Protein AF-A0A953P2Q8-F1 (afdb_monomer_lite)

Foldseek 3Di:
DDDDDDDDDDDDDPDVPVVVVVVVVVVQQVLLQQQQQLLCCQVVVDHLAQKKKWKFALVCLVVLLPFPVCVQVSVLDDRDHQKMKIWIDHPPPQDWIKIFIDRRNHTQWMAIFGDDPPTHRHNVRTDGRDPSSSDRCCVVQQKDWDWDWDATPVGDTIIMTRIHHPDDPPPPPDD

Structure (mmCIF, N/CA/C/O backbone):
data_AF-A0A953P2Q8-F1
#
_entry.id   AF-A0A953P2Q8-F1
#
loop_
_atom_site.group_PDB
_atom_site.id
_atom_site.type_symbol
_atom_site.label_atom_id
_atom_site.label_alt_id
_atom_site.label_comp_id
_atom_site.label_asym_id
_atom_site.label_entity_id
_atom_site.label_seq_id
_atom_site.pdbx_PDB_ins_code
_atom_site.Cartn_x
_atom_site.Cartn_y
_atom_site.Cartn_z
_atom_site.occupancy
_atom_site.B_iso_or_equiv
_atom_site.auth_seq_id
_atom_site.auth_comp_id
_atom_site.auth_asym_id
_atom_site.auth_atom_id
_atom_site.pdbx_PDB_model_num
ATOM 1 N N . MET A 1 1 ? 13.371 -58.373 39.407 1.00 43.59 1 MET A N 1
ATOM 2 C CA . MET A 1 1 ? 13.097 -56.921 39.325 1.00 43.59 1 MET A CA 1
ATOM 3 C C . MET A 1 1 ? 13.789 -56.361 38.088 1.00 43.59 1 MET A C 1
ATOM 5 O O . MET A 1 1 ? 15.010 -56.348 38.072 1.00 43.59 1 MET A O 1
ATOM 9 N N . LYS A 1 2 ? 13.035 -56.016 37.033 1.00 37.09 2 LYS A N 1
ATOM 10 C CA . LYS A 1 2 ? 13.471 -55.233 35.854 1.00 37.09 2 LYS A CA 1
ATOM 11 C C . LYS A 1 2 ? 12.215 -54.866 35.047 1.00 37.09 2 LYS A C 1
ATOM 13 O O . LYS A 1 2 ? 11.725 -55.668 34.264 1.00 37.09 2 LYS A O 1
ATOM 18 N N . ILE A 1 3 ? 11.665 -53.681 35.308 1.00 47.56 3 ILE A N 1
ATOM 19 C CA . ILE A 1 3 ? 10.601 -53.069 34.501 1.00 47.56 3 ILE A CA 1
ATOM 20 C C . ILE A 1 3 ? 11.301 -52.332 33.362 1.00 47.56 3 ILE A C 1
ATOM 22 O O . ILE A 1 3 ? 12.087 -51.421 33.613 1.00 47.56 3 ILE A O 1
ATOM 26 N N . ARG A 1 4 ? 11.049 -52.736 32.118 1.00 49.00 4 ARG A N 1
ATOM 27 C CA . ARG A 1 4 ? 11.439 -51.979 30.925 1.00 49.00 4 ARG A CA 1
ATOM 28 C C . ARG A 1 4 ? 10.352 -52.124 29.870 1.00 49.00 4 ARG A C 1
ATOM 30 O O . ARG A 1 4 ? 10.518 -52.901 28.947 1.00 49.00 4 ARG A O 1
ATOM 37 N N . ASN A 1 5 ? 9.269 -51.367 30.022 1.00 47.84 5 ASN A N 1
ATOM 38 C CA . ASN A 1 5 ? 8.380 -51.035 28.912 1.00 47.84 5 ASN A CA 1
ATOM 39 C C . ASN A 1 5 ? 8.276 -49.509 28.836 1.00 47.84 5 ASN A C 1
ATOM 41 O O . ASN A 1 5 ? 7.704 -48.853 29.701 1.00 47.84 5 ASN A O 1
ATOM 45 N N . LEU A 1 6 ? 8.939 -48.985 27.811 1.00 50.44 6 LEU A N 1
ATOM 46 C CA . LEU A 1 6 ? 8.948 -47.606 27.351 1.00 50.44 6 LEU A CA 1
ATOM 47 C C . LEU A 1 6 ? 7.574 -47.302 26.736 1.00 50.44 6 LEU A C 1
ATOM 49 O O . LEU A 1 6 ? 7.229 -47.890 25.714 1.00 50.44 6 LEU A O 1
ATOM 53 N N . ILE A 1 7 ? 6.790 -46.409 27.342 1.00 50.28 7 ILE A N 1
ATOM 54 C CA . ILE A 1 7 ? 5.587 -45.864 26.701 1.00 50.28 7 ILE A CA 1
ATOM 55 C C . ILE A 1 7 ? 6.012 -44.598 25.960 1.00 50.28 7 ILE A C 1
ATOM 57 O O . ILE A 1 7 ? 6.287 -43.565 26.565 1.00 50.28 7 ILE A O 1
ATOM 61 N N . VAL A 1 8 ? 6.096 -44.711 24.636 1.00 49.28 8 VAL A N 1
ATOM 62 C CA . VAL A 1 8 ? 6.164 -43.579 23.710 1.00 49.28 8 VAL A CA 1
ATOM 63 C C . VAL A 1 8 ? 4.767 -42.963 23.665 1.00 49.28 8 VAL A C 1
ATOM 65 O O . VAL A 1 8 ? 3.838 -43.578 23.147 1.00 49.28 8 VAL A O 1
ATOM 68 N N . ALA A 1 9 ? 4.603 -41.773 24.236 1.00 49.12 9 ALA A N 1
ATOM 69 C CA . ALA A 1 9 ? 3.348 -41.036 24.187 1.00 49.12 9 ALA A CA 1
ATOM 70 C C . ALA A 1 9 ? 3.441 -39.889 23.168 1.00 49.12 9 ALA A C 1
ATOM 72 O O . ALA A 1 9 ? 4.069 -38.865 23.413 1.00 49.12 9 ALA A O 1
ATOM 73 N N . PHE A 1 10 ? 2.806 -40.136 22.021 1.00 44.00 10 PHE A N 1
ATOM 74 C CA . PHE A 1 10 ? 1.987 -39.208 21.235 1.00 44.00 10 PHE A CA 1
ATOM 75 C C . PHE A 1 10 ? 2.538 -37.790 20.967 1.00 44.00 10 PHE A C 1
ATOM 77 O O . PHE A 1 10 ? 2.227 -36.828 21.663 1.00 44.00 10 PHE A O 1
ATOM 84 N N . LEU A 1 11 ? 3.258 -37.647 19.851 1.00 47.34 11 LEU A N 1
ATOM 85 C CA . LEU A 1 11 ? 3.408 -36.379 19.132 1.00 47.34 11 LEU A CA 1
ATOM 86 C C . LEU A 1 11 ? 2.371 -36.356 18.002 1.00 47.34 11 LEU A C 1
ATOM 88 O O . LEU A 1 11 ? 2.579 -36.967 16.958 1.00 47.34 11 LEU A O 1
ATOM 92 N N . LEU A 1 12 ? 1.231 -35.698 18.217 1.00 52.53 12 LEU A N 1
ATOM 93 C CA . LEU A 1 12 ? 0.233 -35.488 17.162 1.00 52.53 12 LEU A CA 1
ATOM 94 C C . LEU A 1 12 ? -0.647 -34.276 17.479 1.00 52.53 12 LEU A C 1
ATOM 96 O O . LEU A 1 12 ? -1.805 -34.418 17.852 1.00 52.53 12 LEU A O 1
ATOM 100 N N . ALA A 1 13 ? -0.085 -33.070 17.362 1.00 54.03 13 ALA A N 1
ATOM 101 C CA . ALA A 1 13 ? -0.879 -31.839 17.395 1.00 54.03 13 ALA A CA 1
ATOM 102 C C . ALA A 1 13 ? -0.131 -30.607 16.849 1.00 54.03 13 ALA A C 1
ATOM 104 O O . ALA A 1 13 ? -0.027 -29.615 17.556 1.00 54.03 13 ALA A O 1
ATOM 105 N N . VAL A 1 14 ? 0.380 -30.610 15.609 1.00 53.16 14 VAL A N 1
ATOM 106 C CA . VAL A 1 14 ? 0.749 -29.335 14.951 1.00 53.16 14 VAL A CA 1
ATOM 107 C C . VAL A 1 14 ? 0.566 -29.425 13.430 1.00 53.16 14 VAL A C 1
ATOM 109 O O . VAL A 1 14 ? 1.512 -29.648 12.690 1.00 53.16 14 VAL A O 1
ATOM 112 N N . ALA A 1 15 ? -0.665 -29.270 12.944 1.00 49.75 15 ALA A N 1
ATOM 113 C CA . ALA A 1 15 ? -0.910 -29.025 11.512 1.00 49.75 15 ALA A CA 1
ATOM 114 C C . ALA A 1 15 ? -2.100 -28.082 11.253 1.00 49.75 15 ALA A C 1
ATOM 116 O O . ALA A 1 15 ? -2.154 -27.426 10.220 1.00 49.75 15 ALA A O 1
ATOM 117 N N . ALA A 1 16 ? -3.028 -27.942 12.208 1.00 48.38 16 ALA A N 1
ATOM 118 C CA . ALA A 1 16 ? -4.224 -27.110 12.047 1.00 48.38 16 ALA A CA 1
ATOM 119 C C . ALA A 1 16 ? -4.000 -25.595 12.254 1.00 48.38 16 ALA A C 1
ATOM 121 O O . ALA A 1 16 ? -4.862 -24.802 11.889 1.00 48.38 16 ALA A O 1
ATOM 122 N N . LEU A 1 17 ? -2.863 -25.171 12.819 1.00 52.12 17 LEU A N 1
ATOM 123 C CA . LEU A 1 17 ? -2.604 -23.750 13.102 1.00 52.12 17 LEU A CA 1
ATOM 124 C C . LEU A 1 17 ? -2.195 -22.957 11.851 1.00 52.12 17 LEU A C 1
ATOM 126 O O . LEU A 1 17 ? -2.590 -21.803 11.713 1.00 52.12 17 LEU A O 1
ATOM 130 N N . ALA A 1 18 ? -1.480 -23.584 10.911 1.00 52.50 18 ALA A N 1
ATOM 131 C CA . ALA A 1 18 ? -0.989 -22.904 9.711 1.00 52.50 18 ALA A CA 1
ATOM 132 C C . ALA A 1 18 ? -2.128 -22.508 8.753 1.00 52.50 18 ALA A C 1
ATOM 134 O O . ALA A 1 18 ? -2.152 -21.391 8.252 1.00 52.50 18 ALA A O 1
ATOM 135 N N . VAL A 1 19 ? -3.123 -23.383 8.563 1.00 57.16 19 VAL A N 1
ATOM 136 C CA . VAL A 1 19 ? -4.261 -23.119 7.659 1.00 57.16 19 VAL A CA 1
ATOM 137 C C . VAL A 1 19 ? -5.175 -22.010 8.203 1.00 57.16 19 VAL A C 1
ATOM 139 O O . VAL A 1 19 ? -5.669 -21.181 7.442 1.00 57.16 19 VAL A O 1
ATOM 142 N N . GLY A 1 20 ? -5.367 -21.950 9.527 1.00 54.22 20 GLY A N 1
ATOM 143 C CA . GLY A 1 20 ? -6.156 -20.894 10.167 1.00 54.22 20 GLY A CA 1
ATOM 144 C C . GLY A 1 20 ? -5.493 -19.516 10.083 1.00 54.22 20 GLY A C 1
ATOM 145 O O . GLY A 1 20 ? -6.171 -18.532 9.784 1.00 54.22 20 GLY A O 1
ATOM 146 N N . GLN A 1 21 ? -4.171 -19.453 10.285 1.00 59.31 21 GLN A N 1
ATOM 147 C CA . GLN A 1 21 ? -3.396 -18.209 10.221 1.00 59.31 21 GLN A CA 1
ATOM 148 C C . GLN A 1 21 ? -3.397 -17.592 8.819 1.00 59.31 21 GLN A C 1
ATOM 150 O O . GLN A 1 21 ? -3.636 -16.393 8.701 1.00 59.31 21 GLN A O 1
ATOM 155 N N . THR A 1 22 ? -3.230 -18.401 7.767 1.00 63.25 22 THR A N 1
ATOM 156 C CA . THR A 1 22 ? -3.278 -17.907 6.381 1.00 63.25 22 THR A CA 1
ATOM 157 C C . THR A 1 22 ? -4.644 -17.306 6.041 1.00 63.25 22 THR A C 1
ATOM 159 O O . THR A 1 22 ? -4.705 -16.205 5.507 1.00 63.25 22 THR A O 1
ATOM 162 N N . SER A 1 23 ? -5.752 -17.952 6.434 1.00 71.44 23 SER A N 1
ATOM 163 C CA . SER A 1 23 ? -7.099 -17.429 6.137 1.00 71.44 23 SER A CA 1
ATOM 164 C C . SER A 1 23 ? -7.412 -16.099 6.837 1.00 71.44 23 SER A C 1
ATOM 166 O O . SER A 1 23 ? -8.091 -15.236 6.279 1.00 71.44 23 SER A O 1
ATOM 168 N N . LEU A 1 24 ? -6.905 -15.923 8.061 1.00 75.94 24 LEU A N 1
ATOM 169 C CA . LEU A 1 24 ? -7.116 -14.708 8.838 1.00 75.94 24 LEU A CA 1
ATOM 170 C C . LEU A 1 24 ? -6.259 -13.560 8.291 1.00 75.94 24 LEU A C 1
ATOM 172 O O . LEU A 1 24 ? -6.762 -12.452 8.120 1.00 75.94 24 LEU A O 1
ATOM 176 N N . GLU A 1 25 ? -4.992 -13.832 7.973 1.00 79.38 25 GLU A N 1
ATOM 177 C CA . GLU A 1 25 ? -4.079 -12.864 7.357 1.00 79.38 25 GLU A CA 1
ATOM 178 C C . GLU A 1 25 ? -4.598 -12.398 5.989 1.00 79.38 25 GLU A C 1
ATOM 180 O O . GLU A 1 25 ? -4.590 -11.201 5.695 1.00 79.38 25 GLU A O 1
ATOM 185 N N . ASP A 1 26 ? -5.148 -13.312 5.188 1.00 85.06 26 ASP A N 1
ATOM 186 C CA . ASP A 1 26 ? -5.786 -12.982 3.912 1.00 85.06 26 ASP A CA 1
ATOM 187 C C . ASP A 1 26 ? -7.020 -12.082 4.113 1.00 85.06 26 ASP A C 1
ATOM 189 O O . ASP A 1 26 ? -7.179 -11.072 3.427 1.00 85.06 26 ASP A O 1
ATOM 193 N N . SER A 1 27 ? -7.875 -12.375 5.100 1.00 88.12 27 SER A N 1
ATOM 194 C CA . SER A 1 27 ? -9.042 -11.534 5.405 1.00 88.12 27 SER A CA 1
ATOM 195 C C . SER A 1 27 ? -8.650 -10.133 5.886 1.00 88.12 27 SER A C 1
ATOM 197 O O . SER A 1 27 ? -9.300 -9.144 5.525 1.00 88.12 27 SER A O 1
ATOM 199 N N . VAL A 1 28 ? -7.609 -10.035 6.715 1.00 92.06 28 VAL A N 1
ATOM 200 C CA . VAL A 1 28 ? -7.105 -8.757 7.231 1.00 92.06 28 VAL A CA 1
ATOM 201 C C . VAL A 1 28 ? -6.481 -7.952 6.096 1.00 92.06 28 VAL A C 1
ATOM 203 O O . VAL A 1 28 ? -6.883 -6.814 5.867 1.00 92.06 28 VAL A O 1
ATOM 206 N N . SER A 1 29 ? -5.564 -8.546 5.334 1.00 94.31 29 SER A N 1
ATOM 207 C CA . SER A 1 29 ? -4.877 -7.859 4.236 1.00 94.31 29 SER A CA 1
ATOM 208 C C . SER A 1 29 ? -5.837 -7.406 3.130 1.00 94.31 29 SER A C 1
ATOM 210 O O . SER A 1 29 ? -5.691 -6.290 2.634 1.00 94.31 29 SER A O 1
ATOM 212 N N . LEU A 1 30 ? -6.879 -8.183 2.811 1.00 93.94 30 LEU A N 1
ATOM 213 C CA . LEU A 1 30 ? -7.943 -7.754 1.896 1.00 93.94 30 LEU A CA 1
ATOM 214 C C . LEU A 1 30 ? -8.727 -6.551 2.440 1.00 93.94 30 LEU A C 1
ATOM 216 O O . LEU A 1 30 ? -9.045 -5.624 1.693 1.00 93.94 30 LEU A O 1
ATOM 220 N N . SER A 1 31 ? -9.048 -6.553 3.735 1.00 92.88 31 SER A N 1
ATOM 221 C CA . SER A 1 31 ? -9.764 -5.437 4.367 1.00 92.88 31 SER A CA 1
ATOM 222 C C . SER A 1 31 ? -8.920 -4.162 4.335 1.00 92.88 31 SER A C 1
ATOM 224 O O . SER A 1 31 ? -9.410 -3.106 3.943 1.00 92.88 31 SER A O 1
ATOM 226 N N . LEU A 1 32 ? -7.625 -4.277 4.637 1.00 95.44 32 LEU A N 1
ATOM 227 C CA . LEU A 1 32 ? -6.671 -3.175 4.520 1.00 95.44 32 LEU A CA 1
ATOM 228 C C . LEU A 1 32 ? -6.519 -2.696 3.070 1.00 95.44 32 LEU A C 1
ATOM 230 O O . LEU A 1 32 ? -6.406 -1.494 2.840 1.00 95.44 32 LEU A O 1
ATOM 234 N N . ALA A 1 33 ? -6.557 -3.602 2.086 1.00 95.38 33 ALA A N 1
ATOM 235 C CA . ALA A 1 33 ? -6.459 -3.246 0.670 1.00 95.38 33 ALA A CA 1
ATOM 236 C C . ALA A 1 33 ? -7.655 -2.397 0.220 1.00 95.38 33 ALA A C 1
ATOM 238 O O . ALA A 1 33 ? -7.471 -1.395 -0.473 1.00 95.38 33 ALA A O 1
ATOM 239 N N . ARG A 1 34 ? -8.866 -2.735 0.677 1.00 93.75 34 ARG A N 1
ATOM 240 C CA . ARG A 1 34 ? -10.075 -1.919 0.474 1.00 93.75 34 ARG A CA 1
ATOM 241 C C . ARG A 1 34 ? -9.939 -0.547 1.122 1.00 93.75 34 ARG A C 1
ATOM 243 O O . ARG A 1 34 ? -10.089 0.475 0.460 1.00 93.75 34 ARG A O 1
ATOM 250 N N . THR A 1 35 ? -9.560 -0.495 2.399 1.00 93.12 35 THR A N 1
ATOM 251 C CA . THR A 1 35 ? -9.363 0.780 3.105 1.00 93.12 35 THR A CA 1
ATOM 252 C C . THR A 1 35 ? -8.320 1.662 2.412 1.00 93.12 35 THR A C 1
ATOM 254 O O . THR A 1 35 ? -8.580 2.838 2.167 1.00 93.12 35 THR A O 1
ATOM 257 N N . ALA A 1 36 ? -7.170 1.105 2.029 1.00 95.44 36 ALA A N 1
ATOM 258 C CA . ALA A 1 36 ? -6.131 1.836 1.307 1.00 95.44 36 ALA A CA 1
ATOM 259 C C . ALA A 1 36 ? -6.606 2.323 -0.069 1.00 95.44 36 ALA A C 1
ATOM 261 O O . ALA A 1 36 ? -6.285 3.444 -0.463 1.00 95.44 36 ALA A O 1
ATOM 262 N N . SER A 1 37 ? -7.410 1.521 -0.771 1.00 93.81 37 SER A N 1
ATOM 263 C CA . SER A 1 37 ? -8.003 1.897 -2.058 1.00 93.81 37 SER A CA 1
ATOM 264 C C . SER A 1 37 ? -8.983 3.052 -1.914 1.00 93.81 37 SER A C 1
ATOM 266 O O . SER A 1 37 ? -8.891 4.002 -2.684 1.00 93.81 37 SER A O 1
ATOM 268 N N . ASN A 1 38 ? -9.845 3.041 -0.893 1.00 91.94 38 ASN A N 1
ATOM 269 C CA . ASN A 1 38 ? -10.730 4.169 -0.586 1.00 91.94 38 ASN A CA 1
ATOM 270 C C . ASN A 1 38 ? -9.930 5.440 -0.279 1.00 91.94 38 ASN A C 1
ATOM 272 O O . ASN A 1 38 ? -10.210 6.501 -0.840 1.00 91.94 38 ASN A O 1
ATOM 276 N N . ILE A 1 39 ? -8.885 5.327 0.547 1.00 93.62 39 ILE A N 1
ATOM 277 C CA . ILE A 1 39 ? -8.007 6.456 0.878 1.00 93.62 39 ILE A CA 1
ATOM 278 C C . ILE A 1 39 ? -7.354 7.016 -0.387 1.00 93.62 39 ILE A C 1
ATOM 280 O O . ILE A 1 39 ? -7.384 8.230 -0.605 1.00 93.62 39 ILE A O 1
ATOM 284 N N . ALA A 1 40 ? -6.797 6.157 -1.241 1.00 93.12 40 ALA A N 1
ATOM 285 C CA . ALA A 1 40 ? -6.160 6.567 -2.486 1.00 93.12 40 ALA A CA 1
ATOM 286 C C . ALA A 1 40 ? -7.172 7.178 -3.471 1.00 93.12 40 ALA A C 1
ATOM 288 O O . ALA A 1 40 ? -6.907 8.243 -4.029 1.00 93.12 40 ALA A O 1
ATOM 289 N N . ALA A 1 41 ? -8.350 6.569 -3.627 1.00 91.50 41 ALA A N 1
ATOM 290 C CA . ALA A 1 41 ? -9.419 7.051 -4.497 1.00 91.50 41 ALA A CA 1
ATOM 291 C C . ALA A 1 41 ? -9.889 8.452 -4.100 1.00 91.50 41 ALA A C 1
ATOM 293 O O . ALA A 1 41 ? -9.968 9.343 -4.948 1.00 91.50 41 ALA A O 1
ATOM 294 N N . ASN A 1 42 ? -10.140 8.660 -2.806 1.00 90.75 42 ASN A N 1
ATOM 295 C CA . ASN A 1 42 ? -10.579 9.940 -2.260 1.00 90.75 42 ASN A CA 1
ATOM 296 C C . ASN A 1 42 ? -9.482 11.002 -2.323 1.00 90.75 42 ASN A C 1
ATOM 298 O O . ASN A 1 42 ? -9.762 12.150 -2.650 1.00 90.75 42 ASN A O 1
ATOM 302 N N . THR A 1 43 ? -8.235 10.624 -2.042 1.00 90.00 43 THR A N 1
ATOM 303 C CA . THR A 1 43 ? -7.098 11.553 -2.075 1.00 90.00 43 THR A CA 1
ATOM 304 C C . THR A 1 43 ? -6.790 12.015 -3.496 1.00 90.00 43 THR A C 1
ATOM 306 O O . THR A 1 43 ? -6.503 13.186 -3.724 1.00 90.00 43 THR A O 1
ATOM 309 N N . LEU A 1 44 ? -6.807 11.092 -4.459 1.00 89.06 44 LEU A N 1
ATOM 310 C CA . LEU A 1 44 ? -6.444 11.381 -5.845 1.00 89.06 44 LEU A CA 1
ATOM 311 C C . LEU A 1 44 ? -7.639 11.827 -6.693 1.00 89.06 44 LEU A C 1
ATOM 313 O O . LEU A 1 44 ? -7.435 12.222 -7.840 1.00 89.06 44 LEU A O 1
ATOM 317 N N . HIS A 1 45 ? -8.861 11.732 -6.158 1.00 87.94 45 HIS A N 1
ATOM 318 C CA . HIS A 1 45 ? -10.121 11.888 -6.890 1.00 87.94 45 HIS A CA 1
ATOM 319 C C . HIS A 1 45 ? -10.161 11.025 -8.163 1.00 87.94 45 HIS A C 1
ATOM 321 O O . HIS A 1 45 ? -10.495 11.495 -9.252 1.00 87.94 45 HIS A O 1
ATOM 327 N N . LYS A 1 46 ? -9.768 9.752 -8.033 1.00 87.25 46 LYS A N 1
ATOM 328 C CA . LYS A 1 46 ? -9.621 8.805 -9.149 1.00 87.25 46 LYS A CA 1
ATOM 329 C C . LYS A 1 46 ? -10.223 7.443 -8.823 1.00 87.25 46 LYS A C 1
ATOM 331 O O . LYS A 1 46 ? -10.303 7.044 -7.668 1.00 87.25 46 LYS A O 1
ATOM 336 N N . ASN A 1 47 ? -10.597 6.715 -9.871 1.00 87.69 47 ASN A N 1
ATOM 337 C CA . ASN A 1 47 ? -10.950 5.302 -9.775 1.00 87.69 47 ASN A CA 1
ATOM 338 C C . ASN A 1 47 ? -9.664 4.463 -9.666 1.00 87.69 47 ASN A C 1
ATOM 340 O O . ASN A 1 47 ? -8.718 4.702 -10.418 1.00 87.69 47 ASN A O 1
ATOM 344 N N . MET A 1 48 ? -9.634 3.503 -8.739 1.00 91.62 48 MET A N 1
ATOM 345 C CA . MET A 1 48 ? -8.471 2.638 -8.484 1.00 91.62 48 MET A CA 1
ATOM 346 C C . MET A 1 48 ? -8.451 1.354 -9.332 1.00 91.62 48 MET A C 1
ATOM 348 O O . MET A 1 48 ? -7.547 0.535 -9.194 1.00 91.62 48 MET A O 1
ATOM 352 N N . ALA A 1 49 ? -9.405 1.148 -10.241 1.00 91.44 49 ALA A N 1
ATOM 353 C CA . ALA A 1 49 ? -9.354 0.048 -11.198 1.00 91.44 49 ALA A CA 1
ATOM 354 C C . ALA A 1 49 ? -8.082 0.126 -12.062 1.00 91.44 49 ALA A C 1
ATOM 356 O O . ALA A 1 49 ? -7.741 1.178 -12.600 1.00 91.44 49 ALA A O 1
ATOM 357 N N . GLY A 1 50 ? -7.389 -1.006 -12.202 1.00 90.69 50 GLY A N 1
ATOM 358 C CA . GLY A 1 50 ? -6.090 -1.096 -12.875 1.00 90.69 50 GLY A CA 1
ATOM 359 C C . GLY A 1 50 ? -4.888 -0.881 -11.951 1.00 90.69 50 GLY A C 1
ATOM 360 O O . GLY A 1 50 ? -3.767 -1.163 -12.367 1.00 90.69 50 GLY A O 1
ATOM 361 N N . TYR A 1 51 ? -5.104 -0.452 -10.704 1.00 94.44 51 TYR A N 1
ATOM 362 C CA . TYR A 1 51 ? -4.056 -0.422 -9.688 1.00 94.44 51 TYR A CA 1
ATOM 363 C C . TYR A 1 51 ? -3.876 -1.796 -9.038 1.00 94.44 51 TYR A C 1
ATOM 365 O O . TYR A 1 51 ? -4.752 -2.665 -9.069 1.00 94.44 51 TYR A O 1
ATOM 373 N N . MET A 1 52 ? -2.717 -1.962 -8.419 1.00 95.94 52 MET A N 1
ATOM 374 C CA . MET A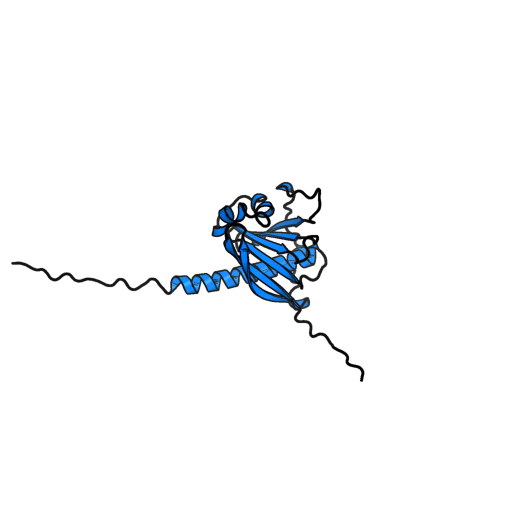 1 52 ? -2.347 -3.078 -7.572 1.00 95.94 52 MET A CA 1
ATOM 375 C C . MET A 1 52 ? -2.082 -2.550 -6.164 1.00 95.94 52 MET A C 1
ATOM 377 O O . MET A 1 52 ? -1.399 -1.538 -5.999 1.00 95.94 52 MET A O 1
ATOM 381 N N . ALA A 1 53 ? -2.628 -3.232 -5.162 1.00 97.25 53 ALA A N 1
ATOM 382 C CA . ALA A 1 53 ? -2.342 -2.970 -3.759 1.00 97.25 53 ALA A CA 1
ATOM 383 C C . ALA A 1 53 ? -1.349 -4.022 -3.251 1.00 97.25 53 ALA A C 1
ATOM 385 O O . ALA A 1 53 ? -1.659 -5.210 -3.273 1.00 97.25 53 ALA A O 1
ATOM 386 N N . VAL A 1 54 ? -0.159 -3.604 -2.830 1.00 97.62 54 VAL A N 1
ATOM 387 C CA . VAL A 1 54 ? 0.894 -4.482 -2.303 1.00 97.62 54 VAL A CA 1
ATOM 388 C C . VAL A 1 54 ? 0.898 -4.406 -0.785 1.00 97.62 54 VAL A C 1
ATOM 390 O O . VAL A 1 54 ? 1.082 -3.325 -0.222 1.00 97.62 54 VAL A O 1
ATOM 393 N N . TYR A 1 55 ? 0.694 -5.547 -0.131 1.00 97.44 55 TYR A N 1
ATOM 394 C CA . TYR A 1 55 ? 0.627 -5.650 1.320 1.00 97.44 55 TYR A CA 1
ATOM 395 C C . TYR A 1 55 ? 1.986 -6.032 1.906 1.00 97.44 55 TYR A C 1
ATOM 397 O O . TYR A 1 55 ? 2.578 -7.033 1.510 1.00 97.44 55 TYR A O 1
ATOM 405 N N . VAL A 1 56 ? 2.449 -5.258 2.889 1.00 97.38 56 VAL A N 1
ATOM 406 C CA . VAL A 1 56 ? 3.655 -5.558 3.668 1.00 97.38 56 VAL A CA 1
ATOM 407 C C . VAL A 1 56 ? 3.290 -5.661 5.152 1.00 97.38 56 VAL A C 1
ATOM 409 O O . VAL A 1 56 ? 3.000 -4.629 5.772 1.00 97.38 56 VAL A O 1
ATOM 412 N N . PRO A 1 57 ? 3.276 -6.872 5.738 1.00 96.12 57 PRO A N 1
ATOM 413 C CA . PRO A 1 57 ? 3.078 -7.062 7.172 1.00 96.12 57 PRO A CA 1
ATOM 414 C C . PRO A 1 57 ? 4.346 -6.718 7.974 1.00 96.12 57 PRO A C 1
ATOM 416 O O . PRO A 1 57 ? 5.443 -6.592 7.425 1.00 96.12 57 PRO A O 1
ATOM 419 N N . ASP A 1 58 ? 4.214 -6.605 9.297 1.00 95.44 58 ASP A N 1
ATOM 420 C CA . ASP A 1 58 ? 5.328 -6.296 10.206 1.00 95.44 58 ASP A CA 1
ATOM 421 C C . ASP A 1 58 ? 6.462 -7.331 10.140 1.00 95.44 58 ASP A C 1
ATOM 423 O O . ASP A 1 58 ? 7.634 -6.953 10.145 1.00 95.44 58 ASP A O 1
ATOM 427 N N . LYS A 1 59 ? 6.122 -8.622 10.027 1.00 94.81 59 LYS A N 1
ATOM 428 C CA . LYS A 1 59 ? 7.080 -9.740 9.924 1.00 94.81 59 LYS A CA 1
ATOM 429 C C . LYS A 1 59 ? 8.026 -9.634 8.721 1.00 94.81 59 LYS A C 1
ATOM 431 O O . LYS A 1 59 ? 9.160 -10.097 8.807 1.00 94.81 59 LYS A O 1
ATOM 436 N N . ASP A 1 60 ? 7.584 -8.993 7.639 1.00 95.31 60 ASP A N 1
ATOM 437 C CA . ASP A 1 60 ? 8.349 -8.873 6.393 1.00 95.31 60 ASP A CA 1
ATOM 438 C C . ASP A 1 60 ? 9.005 -7.491 6.242 1.00 95.31 60 ASP A C 1
ATOM 440 O O . ASP A 1 60 ? 9.777 -7.267 5.310 1.00 95.31 60 ASP A O 1
ATOM 444 N N . TRP A 1 61 ? 8.753 -6.565 7.175 1.00 95.19 61 TRP A N 1
ATOM 445 C CA . TRP A 1 61 ? 9.165 -5.162 7.081 1.00 95.19 61 TRP A CA 1
ATOM 446 C C . TRP A 1 61 ? 10.672 -4.987 6.907 1.00 95.19 61 TRP A C 1
ATOM 448 O O . TRP A 1 61 ? 11.126 -4.295 5.998 1.00 95.19 61 TRP A O 1
ATOM 458 N N . GLU A 1 62 ? 11.465 -5.609 7.782 1.00 94.12 62 GLU A N 1
ATOM 459 C CA . GLU A 1 62 ? 12.925 -5.480 7.755 1.00 94.12 62 GLU A CA 1
ATOM 460 C C . GLU A 1 62 ? 13.507 -6.072 6.470 1.00 94.12 62 GLU A C 1
ATOM 462 O O . GLU A 1 62 ? 14.406 -5.495 5.856 1.00 94.12 62 GLU A O 1
ATOM 467 N N . LYS A 1 63 ? 12.947 -7.196 6.025 1.00 94.25 63 LYS A N 1
ATOM 468 C CA . LYS A 1 63 ? 13.368 -7.893 4.816 1.00 94.25 63 LYS A CA 1
ATOM 469 C C . LYS A 1 63 ? 13.078 -7.064 3.566 1.00 94.25 63 LYS A C 1
ATOM 471 O O . LYS A 1 63 ? 14.001 -6.731 2.828 1.00 94.25 63 LYS A O 1
ATOM 476 N N . LEU A 1 64 ? 11.827 -6.643 3.399 1.00 95.56 64 LEU A N 1
ATOM 477 C CA . LEU A 1 64 ? 11.366 -5.860 2.253 1.00 95.56 64 LEU A CA 1
ATOM 478 C C . LEU A 1 64 ? 11.854 -4.406 2.284 1.00 95.56 64 LEU A C 1
ATOM 480 O O . LEU A 1 64 ? 11.796 -3.718 1.272 1.00 95.56 64 LEU A O 1
ATOM 484 N N . SER A 1 65 ? 12.419 -3.925 3.396 1.00 94.94 65 SER A N 1
ATOM 485 C CA . SER A 1 65 ? 13.061 -2.602 3.445 1.00 94.94 65 SER A CA 1
ATOM 486 C C . SER A 1 65 ? 14.270 -2.465 2.502 1.00 94.94 65 SER A C 1
ATOM 488 O O . SER A 1 65 ? 14.704 -1.344 2.202 1.00 94.94 65 SER A O 1
ATOM 490 N N . ARG A 1 66 ? 14.835 -3.591 2.048 1.00 94.38 66 ARG A N 1
ATOM 491 C CA . ARG A 1 66 ? 15.942 -3.640 1.083 1.00 94.38 66 ARG A CA 1
ATOM 492 C C . ARG A 1 66 ? 15.485 -3.636 -0.372 1.00 94.38 66 ARG A C 1
ATOM 494 O O . ARG A 1 66 ? 16.298 -3.297 -1.224 1.00 94.38 66 ARG A O 1
ATOM 501 N N . ASP A 1 67 ? 14.220 -3.954 -0.624 1.00 94.25 67 ASP A N 1
ATOM 502 C CA . ASP A 1 67 ? 13.626 -3.952 -1.957 1.00 94.25 67 ASP A CA 1
ATOM 503 C C . ASP A 1 67 ? 13.686 -2.546 -2.574 1.00 94.25 67 ASP A C 1
ATOM 505 O O . ASP A 1 67 ? 13.492 -1.539 -1.879 1.00 94.25 67 ASP A O 1
ATOM 509 N N . SER A 1 68 ? 14.004 -2.459 -3.863 1.00 90.75 68 SER A N 1
ATOM 510 C CA . SER A 1 68 ? 14.210 -1.178 -4.539 1.00 90.75 68 SER A CA 1
ATOM 511 C C . SER A 1 68 ? 12.912 -0.390 -4.740 1.00 90.75 68 SER A C 1
ATOM 513 O O . SER A 1 68 ? 12.948 0.845 -4.717 1.00 90.75 68 SER A O 1
ATOM 515 N N . ASP A 1 69 ? 11.769 -1.073 -4.846 1.00 90.31 69 ASP A N 1
ATOM 516 C CA . ASP A 1 69 ? 10.453 -0.465 -5.030 1.00 90.31 69 ASP A CA 1
ATOM 517 C C . ASP A 1 69 ? 9.732 -0.211 -3.699 1.00 90.31 69 ASP A C 1
ATOM 519 O O . ASP A 1 69 ? 9.166 0.869 -3.496 1.00 90.31 69 ASP A O 1
ATOM 523 N N . LEU A 1 70 ? 9.761 -1.174 -2.770 1.00 94.31 70 LEU A N 1
ATOM 524 C CA . LEU A 1 70 ? 9.071 -1.085 -1.475 1.00 94.31 70 LEU A CA 1
ATOM 525 C C . LEU A 1 70 ? 9.910 -0.375 -0.410 1.00 94.31 70 LEU A C 1
ATOM 527 O O . LEU A 1 70 ? 9.382 0.392 0.405 1.00 94.31 70 LEU A O 1
ATOM 531 N N . GLY A 1 71 ? 11.223 -0.596 -0.418 1.00 94.00 71 GLY A N 1
ATOM 532 C CA . GLY A 1 71 ? 12.153 -0.097 0.588 1.00 94.00 71 GLY A CA 1
ATOM 533 C C . GLY A 1 71 ? 12.106 1.417 0.809 1.00 94.00 71 GLY A C 1
ATOM 534 O O . GLY A 1 71 ? 12.090 1.838 1.971 1.00 94.00 71 GLY A O 1
ATOM 535 N N . PRO A 1 72 ? 12.034 2.261 -0.242 1.00 93.88 72 PRO A N 1
ATOM 536 C CA . PRO A 1 72 ? 11.898 3.708 -0.083 1.00 93.88 72 PRO A CA 1
ATOM 537 C C . PRO A 1 72 ? 10.674 4.140 0.731 1.00 93.88 72 PRO A C 1
ATOM 539 O O . PRO A 1 72 ? 10.756 5.144 1.432 1.00 93.88 72 PRO A O 1
ATOM 542 N N . PHE A 1 73 ? 9.565 3.394 0.679 1.00 96.06 73 PHE A N 1
ATOM 543 C CA . PHE A 1 73 ? 8.361 3.676 1.468 1.00 96.06 73 PHE A CA 1
ATOM 544 C C . PHE A 1 73 ? 8.476 3.105 2.884 1.00 96.06 73 PHE A C 1
ATOM 546 O O . PHE A 1 73 ? 8.219 3.806 3.861 1.00 96.06 73 PHE A O 1
ATOM 553 N N . LEU A 1 74 ? 8.951 1.865 3.024 1.00 95.81 74 LEU A N 1
ATOM 554 C CA . LEU A 1 74 ? 9.100 1.215 4.332 1.00 95.81 74 LEU A CA 1
ATOM 555 C C . LEU A 1 74 ? 10.071 1.958 5.258 1.00 95.81 74 LEU A C 1
ATOM 557 O O . LEU A 1 74 ? 9.869 1.980 6.467 1.00 95.81 74 LEU A O 1
ATOM 561 N N . LYS A 1 75 ? 11.090 2.626 4.706 1.00 95.19 75 LYS A N 1
ATOM 562 C CA . LYS A 1 75 ? 12.060 3.434 5.467 1.00 95.19 75 LYS A CA 1
ATOM 563 C C . LYS A 1 75 ? 11.503 4.766 5.986 1.00 95.19 75 LYS A C 1
ATOM 565 O O . LYS A 1 75 ? 12.168 5.426 6.779 1.00 95.19 75 LYS A O 1
ATOM 570 N N . LEU A 1 76 ? 10.300 5.178 5.571 1.00 94.38 76 LEU A N 1
ATOM 571 C CA . LEU A 1 76 ? 9.679 6.430 6.031 1.00 94.38 76 LEU A CA 1
ATOM 572 C C . LEU A 1 76 ? 9.059 6.324 7.425 1.00 94.38 76 LEU A C 1
ATOM 574 O O . LEU A 1 76 ? 8.738 7.342 8.044 1.00 94.38 76 LEU A O 1
ATOM 578 N N . ARG A 1 77 ? 8.859 5.100 7.915 1.00 92.56 77 ARG A N 1
ATOM 579 C CA . ARG A 1 77 ? 8.326 4.808 9.243 1.00 92.56 77 ARG A CA 1
ATOM 580 C C . ARG A 1 77 ? 9.178 3.736 9.904 1.00 92.56 77 ARG A C 1
ATOM 582 O O . ARG A 1 77 ? 9.662 2.819 9.256 1.00 92.56 77 ARG A O 1
ATOM 589 N N . GLU A 1 78 ? 9.326 3.839 11.217 1.00 91.31 78 GLU A N 1
ATOM 590 C CA . GLU A 1 78 ? 10.023 2.812 11.991 1.00 91.31 78 GLU A CA 1
ATOM 591 C C . GLU A 1 78 ? 9.259 1.482 11.959 1.00 91.31 78 GLU A C 1
ATOM 593 O O . GLU A 1 78 ? 8.034 1.450 11.823 1.00 91.31 78 GLU A O 1
ATOM 598 N N . MET A 1 79 ? 9.967 0.371 12.113 1.00 89.81 79 MET A N 1
ATOM 599 C CA . MET A 1 79 ? 9.330 -0.931 12.288 1.00 89.81 79 MET A CA 1
ATOM 600 C C . MET A 1 79 ? 8.718 -1.015 13.697 1.00 89.81 79 MET A C 1
ATOM 602 O O . MET A 1 79 ? 9.325 -0.582 14.676 1.00 89.81 79 MET A O 1
ATOM 606 N N . LYS A 1 80 ? 7.488 -1.524 13.800 1.00 93.06 80 LYS A N 1
ATOM 607 C CA . LYS A 1 80 ? 6.761 -1.720 15.064 1.00 93.06 80 LYS A CA 1
ATOM 608 C C . LYS A 1 80 ? 5.836 -2.925 14.915 1.00 93.06 80 LYS A C 1
ATOM 610 O O . LYS A 1 80 ? 5.236 -3.102 13.859 1.00 93.06 80 LYS A O 1
ATOM 615 N N . THR A 1 81 ? 5.679 -3.721 15.970 1.00 92.44 81 THR A N 1
ATOM 616 C CA . THR A 1 81 ? 4.722 -4.838 15.990 1.00 92.44 81 THR A CA 1
ATOM 617 C C . THR A 1 81 ? 3.308 -4.367 15.654 1.00 92.44 81 THR A C 1
ATOM 619 O O . THR A 1 81 ? 2.844 -3.352 16.180 1.00 92.44 81 THR A O 1
ATOM 622 N N . GLY A 1 82 ? 2.630 -5.107 14.777 1.00 91.94 82 GLY A N 1
ATOM 623 C CA . GLY A 1 82 ? 1.289 -4.788 14.288 1.00 91.94 82 GLY A CA 1
ATOM 624 C C . GLY A 1 82 ? 1.240 -3.659 13.254 1.00 91.94 82 GLY A C 1
ATOM 625 O O . GLY A 1 82 ? 0.145 -3.287 12.824 1.00 91.94 82 GLY A O 1
ATOM 626 N N . ARG A 1 83 ? 2.390 -3.105 12.844 1.00 95.75 83 ARG A N 1
ATOM 627 C CA . ARG A 1 83 ? 2.455 -2.115 11.768 1.00 95.75 83 ARG A CA 1
ATOM 628 C C . ARG A 1 83 ? 2.482 -2.804 10.414 1.00 95.75 83 ARG A C 1
ATOM 630 O O . ARG A 1 83 ? 3.296 -3.683 10.173 1.00 95.75 83 ARG A O 1
ATOM 637 N N . SER A 1 84 ? 1.634 -2.352 9.506 1.00 97.19 84 SER A N 1
ATOM 638 C CA . SER A 1 84 ? 1.660 -2.815 8.122 1.00 97.19 84 SER A CA 1
ATOM 639 C C . SER A 1 84 ? 1.593 -1.647 7.151 1.00 97.19 84 SER A C 1
ATOM 641 O O . SER A 1 84 ? 1.316 -0.508 7.536 1.00 97.19 84 SER A O 1
ATOM 643 N N . MET A 1 85 ? 1.901 -1.918 5.891 1.00 97.94 85 MET A N 1
ATOM 644 C CA . MET A 1 85 ? 1.808 -0.949 4.810 1.00 97.94 85 MET A CA 1
ATOM 645 C C . MET A 1 85 ? 1.009 -1.548 3.655 1.00 97.94 85 MET A C 1
ATOM 647 O O . MET A 1 85 ? 1.155 -2.725 3.334 1.00 97.94 85 MET A O 1
ATOM 651 N N . MET A 1 86 ? 0.197 -0.713 3.012 1.00 97.88 86 MET A N 1
ATOM 652 C CA . MET A 1 86 ? -0.369 -0.990 1.700 1.00 97.88 86 MET A CA 1
ATOM 653 C C . MET A 1 86 ? 0.181 0.023 0.699 1.00 97.88 86 MET A C 1
ATOM 655 O O . MET A 1 86 ? -0.021 1.226 0.875 1.00 97.88 86 MET A O 1
ATOM 659 N N . LEU A 1 87 ? 0.872 -0.445 -0.338 1.00 97.50 87 LEU A N 1
ATOM 660 C CA . LEU A 1 87 ? 1.334 0.399 -1.438 1.00 97.50 87 LEU A CA 1
ATOM 661 C C . LEU A 1 87 ? 0.421 0.224 -2.650 1.00 97.50 87 LEU A C 1
ATOM 663 O O . LEU A 1 87 ? 0.317 -0.860 -3.211 1.00 97.50 87 LEU A O 1
ATOM 667 N N . MET A 1 88 ? -0.200 1.316 -3.073 1.00 96.44 88 MET A N 1
ATOM 668 C CA . MET A 1 88 ? -0.996 1.408 -4.288 1.00 96.44 88 MET A CA 1
ATOM 669 C C . MET A 1 88 ? -0.099 1.842 -5.441 1.00 96.44 88 MET A C 1
ATOM 671 O O . MET A 1 88 ? 0.475 2.935 -5.402 1.00 96.44 88 MET A O 1
ATOM 675 N N . LEU A 1 89 ? -0.007 1.015 -6.478 1.00 93.31 89 LEU A N 1
ATOM 676 C CA . LEU A 1 89 ? 0.784 1.295 -7.673 1.00 93.31 89 LEU A CA 1
ATOM 677 C C . LEU A 1 89 ? 0.042 0.886 -8.947 1.00 93.31 89 LEU A C 1
ATOM 679 O O . LEU A 1 89 ? -0.798 -0.009 -8.937 1.00 93.31 89 LEU A O 1
ATOM 683 N N . SER A 1 90 ? 0.334 1.578 -10.041 1.00 90.56 90 SER A N 1
ATOM 684 C CA . SER A 1 90 ? -0.161 1.252 -11.381 1.00 90.56 90 SER A CA 1
ATOM 685 C C . SER A 1 90 ? 0.935 0.524 -12.158 1.00 90.56 90 SER A C 1
ATOM 687 O O . SER A 1 90 ? 2.114 0.703 -11.863 1.00 90.56 90 SER A O 1
ATOM 689 N N . GLY A 1 91 ? 0.561 -0.234 -13.193 1.00 85.06 91 GLY A N 1
ATOM 690 C CA . GLY A 1 91 ? 1.526 -0.749 -14.175 1.00 85.06 91 GLY A CA 1
ATOM 691 C C . GLY A 1 91 ? 2.218 0.352 -14.995 1.00 85.06 91 GLY A C 1
ATOM 692 O O . GLY A 1 91 ? 3.212 0.093 -15.667 1.00 85.06 91 GLY A O 1
ATOM 693 N N . ASP A 1 92 ? 1.712 1.587 -14.940 1.00 87.12 92 ASP A N 1
ATOM 694 C CA . ASP A 1 92 ? 2.420 2.773 -15.417 1.00 87.12 92 ASP A CA 1
ATOM 695 C C . ASP A 1 92 ? 3.407 3.265 -14.347 1.00 87.12 92 ASP A C 1
ATOM 697 O O . ASP A 1 92 ? 3.019 3.858 -13.338 1.00 87.12 92 ASP A O 1
ATOM 701 N N . ASN A 1 93 ? 4.701 3.067 -14.604 1.00 81.69 93 ASN A N 1
ATOM 702 C CA . ASN A 1 93 ? 5.788 3.444 -13.698 1.00 81.69 93 ASN A CA 1
ATOM 703 C C . ASN A 1 93 ? 5.930 4.958 -13.470 1.00 81.69 93 ASN A C 1
ATOM 705 O O . ASN A 1 93 ? 6.685 5.363 -12.586 1.00 81.69 93 ASN A O 1
ATOM 709 N N . THR A 1 94 ? 5.225 5.791 -14.239 1.00 84.44 94 THR A N 1
ATOM 710 C CA . THR A 1 94 ? 5.173 7.250 -14.057 1.00 84.44 94 THR A CA 1
ATOM 711 C C . THR A 1 94 ? 3.954 7.706 -13.253 1.00 84.44 94 THR A C 1
ATOM 713 O O . THR A 1 94 ? 3.866 8.869 -12.852 1.00 84.44 94 THR A O 1
ATOM 716 N N . ALA A 1 95 ? 3.012 6.799 -12.982 1.00 87.06 95 ALA A N 1
ATOM 717 C CA . ALA A 1 95 ? 1.791 7.119 -12.268 1.00 87.06 95 ALA A CA 1
ATOM 718 C C . ALA A 1 95 ? 2.033 7.361 -10.773 1.00 87.06 95 ALA A C 1
ATOM 720 O O . ALA A 1 95 ? 2.960 6.839 -10.151 1.00 87.06 95 ALA A O 1
ATOM 721 N N . VAL A 1 96 ? 1.125 8.137 -10.184 1.00 90.06 96 VAL A N 1
ATOM 722 C CA . VAL A 1 96 ? 1.109 8.424 -8.748 1.00 90.06 96 VAL A CA 1
ATOM 723 C C . VAL A 1 96 ? 0.939 7.129 -7.953 1.00 90.06 96 VAL A C 1
ATOM 725 O O . VAL A 1 96 ? 0.007 6.361 -8.199 1.00 90.06 96 VAL A O 1
ATOM 728 N N . ARG A 1 97 ? 1.819 6.932 -6.973 1.00 94.06 97 ARG A N 1
ATOM 729 C CA . ARG A 1 97 ? 1.793 5.866 -5.974 1.00 94.06 97 ARG A CA 1
ATOM 730 C C . ARG A 1 97 ? 1.238 6.414 -4.660 1.00 94.06 97 ARG A C 1
ATOM 732 O O . ARG A 1 97 ? 1.499 7.568 -4.308 1.00 94.06 97 ARG A O 1
ATOM 739 N N . VAL A 1 98 ? 0.498 5.594 -3.921 1.00 95.50 98 VAL A N 1
ATOM 740 C CA . VAL A 1 98 ? -0.002 5.954 -2.584 1.00 95.50 98 VAL A CA 1
ATOM 741 C C . VAL A 1 98 ? 0.367 4.857 -1.602 1.00 95.50 98 VAL A C 1
ATOM 743 O O . VAL A 1 98 ? -0.108 3.738 -1.740 1.00 95.50 98 VAL A O 1
ATOM 746 N N . ALA A 1 99 ? 1.196 5.165 -0.609 1.00 97.38 99 ALA A N 1
ATOM 747 C CA . ALA A 1 99 ? 1.463 4.254 0.501 1.00 97.38 99 ALA A CA 1
ATOM 748 C C . ALA A 1 99 ? 0.597 4.644 1.696 1.00 97.38 99 ALA A C 1
ATOM 750 O O . ALA A 1 99 ? 0.572 5.817 2.070 1.00 97.38 99 ALA A O 1
ATOM 751 N N . VAL A 1 100 ? -0.083 3.681 2.311 1.00 97.62 100 VAL A N 1
ATOM 752 C CA . VAL A 1 100 ? -0.850 3.863 3.549 1.00 97.62 100 VAL A CA 1
ATOM 753 C C . VAL A 1 100 ? -0.253 2.966 4.625 1.00 97.62 100 VAL A C 1
ATOM 755 O O . VAL A 1 100 ? -0.037 1.780 4.395 1.00 97.62 100 VAL A O 1
ATOM 758 N N . TYR A 1 101 ? 0.020 3.538 5.793 1.00 97.38 101 TYR A N 1
ATOM 759 C CA . TYR A 1 101 ? 0.571 2.839 6.950 1.00 97.38 101 TYR A CA 1
ATOM 760 C C . TYR A 1 101 ? -0.532 2.583 7.966 1.00 97.38 101 TYR A C 1
ATOM 762 O O . TYR A 1 101 ? -1.278 3.503 8.311 1.00 97.38 101 TYR A O 1
ATOM 770 N N . PHE A 1 102 ? -0.581 1.366 8.489 1.00 97.00 102 PHE A N 1
ATOM 771 C CA . PHE A 1 102 ? -1.585 0.922 9.444 1.00 97.00 102 PHE A CA 1
ATOM 772 C C . PHE A 1 102 ? -0.944 0.459 10.749 1.00 97.00 102 PHE A C 1
ATOM 774 O O . PHE A 1 102 ? 0.169 -0.063 10.738 1.00 97.00 102 PHE A O 1
ATOM 781 N N . GLU A 1 103 ? -1.658 0.613 11.860 1.00 94.88 103 GLU A N 1
ATOM 782 C CA . GLU A 1 103 ? -1.406 -0.107 13.112 1.00 94.88 103 GLU A CA 1
ATOM 783 C C . GLU A 1 103 ? -2.658 -0.930 13.433 1.00 94.88 103 GLU A C 1
ATOM 785 O O . GLU A 1 103 ? -3.702 -0.385 13.780 1.00 94.88 103 GLU A O 1
ATOM 790 N N . GLY A 1 104 ? -2.589 -2.249 13.233 1.00 91.38 104 GLY A N 1
ATOM 791 C CA . GLY A 1 104 ? -3.795 -3.076 13.172 1.00 91.38 104 GLY A CA 1
ATOM 792 C C . GLY A 1 104 ? -4.679 -2.679 11.983 1.00 91.38 104 GLY A C 1
ATOM 793 O O . GLY A 1 104 ? -4.225 -2.723 10.842 1.00 91.38 104 GLY A O 1
ATOM 794 N N . MET A 1 105 ? -5.930 -2.295 12.254 1.00 90.81 105 MET A N 1
ATOM 795 C CA . MET A 1 105 ? -6.894 -1.839 11.237 1.00 90.81 105 MET A CA 1
ATOM 796 C C . MET A 1 105 ? -6.905 -0.314 11.045 1.00 90.81 105 MET A C 1
ATOM 798 O O . MET A 1 105 ? -7.540 0.182 10.114 1.00 90.81 105 MET A O 1
ATOM 802 N N . ASP A 1 106 ? -6.210 0.433 11.904 1.00 92.50 106 ASP A N 1
ATOM 803 C CA . ASP A 1 106 ? -6.261 1.891 11.914 1.00 92.50 106 ASP A CA 1
ATOM 804 C C . ASP A 1 106 ? -5.219 2.484 10.965 1.00 92.50 106 ASP A C 1
ATOM 806 O O . ASP A 1 106 ? -4.026 2.187 11.061 1.00 92.50 106 ASP A O 1
ATOM 810 N N . ALA A 1 107 ? -5.657 3.352 10.051 1.00 94.69 107 ALA A N 1
ATOM 811 C CA . ALA A 1 107 ? -4.768 4.052 9.130 1.00 94.69 107 ALA A CA 1
ATOM 812 C C . ALA A 1 107 ? -4.080 5.233 9.840 1.00 94.69 107 ALA A C 1
ATOM 814 O O . ALA A 1 107 ? -4.706 6.238 10.176 1.00 94.69 107 ALA A O 1
ATOM 815 N N . MET A 1 108 ? -2.768 5.126 10.044 1.00 94.31 108 MET A N 1
ATOM 816 C CA . MET A 1 108 ? -1.976 6.061 10.855 1.00 94.31 108 MET A CA 1
ATOM 817 C C . MET A 1 108 ? -1.298 7.156 10.030 1.00 94.31 108 MET A C 1
ATOM 819 O O . MET A 1 108 ? -0.880 8.191 10.554 1.00 94.31 108 MET A O 1
ATOM 823 N N . GLY A 1 109 ? -1.147 6.937 8.728 1.00 94.81 109 GLY A N 1
ATOM 824 C CA . GLY A 1 109 ? -0.584 7.928 7.828 1.00 94.81 109 GLY A CA 1
ATOM 825 C C . GLY A 1 109 ? -0.531 7.443 6.394 1.00 94.81 109 GLY A C 1
ATOM 826 O O . GLY A 1 109 ? -0.709 6.262 6.111 1.00 94.81 109 GLY A O 1
ATOM 827 N N . MET A 1 110 ? -0.249 8.369 5.493 1.00 96.25 110 MET A N 1
ATOM 828 C CA . MET A 1 110 ? -0.137 8.106 4.071 1.00 96.25 110 MET A CA 1
ATOM 829 C C . MET A 1 110 ? 0.943 8.962 3.421 1.00 96.25 110 MET A C 1
ATOM 831 O O . MET A 1 110 ? 1.318 10.022 3.923 1.00 96.25 110 MET A O 1
ATOM 835 N N . VAL A 1 111 ? 1.419 8.498 2.275 1.00 95.81 111 VAL A N 1
ATOM 836 C CA . VAL A 1 111 ? 2.338 9.207 1.388 1.00 95.81 111 VAL A CA 1
ATOM 837 C C . VAL A 1 111 ? 1.757 9.148 -0.012 1.00 95.81 111 VAL A C 1
ATOM 839 O O . VAL A 1 111 ? 1.403 8.072 -0.484 1.00 95.81 111 VAL A O 1
ATOM 842 N N . VAL A 1 112 ? 1.699 10.297 -0.679 1.00 93.06 112 VAL A N 1
ATOM 843 C CA . VAL A 1 112 ? 1.422 10.386 -2.115 1.00 93.06 112 VAL A CA 1
ATOM 844 C C . VAL A 1 112 ? 2.733 10.699 -2.813 1.00 93.06 112 VAL A C 1
ATOM 846 O O . VAL A 1 112 ? 3.412 11.658 -2.446 1.00 93.06 112 VAL A O 1
ATOM 849 N N . PHE A 1 113 ? 3.095 9.893 -3.803 1.00 91.81 113 PHE A N 1
ATOM 850 C CA . PHE A 1 113 ? 4.368 10.006 -4.498 1.00 91.81 113 PHE A CA 1
ATOM 851 C C . PHE A 1 113 ? 4.172 9.933 -6.004 1.00 91.81 113 PHE A C 1
ATOM 853 O O . PHE A 1 113 ? 3.632 8.957 -6.514 1.00 91.81 113 PHE A O 1
ATOM 860 N N . THR A 1 114 ? 4.660 10.936 -6.723 1.00 89.88 114 THR A N 1
ATOM 861 C CA . THR A 1 114 ? 4.722 10.908 -8.186 1.00 89.88 114 THR A CA 1
ATOM 862 C C . THR A 1 114 ? 6.165 10.621 -8.597 1.00 89.88 114 THR A C 1
ATOM 864 O O . THR A 1 114 ? 7.031 11.451 -8.305 1.00 89.88 114 THR A O 1
ATOM 867 N N . PRO A 1 115 ? 6.452 9.482 -9.252 1.00 84.44 115 PRO A N 1
ATOM 868 C CA . PRO A 1 115 ? 7.785 9.177 -9.762 1.00 84.44 115 PRO A CA 1
ATOM 869 C C . PRO A 1 115 ? 8.295 10.262 -10.722 1.00 84.44 115 PRO A C 1
ATOM 871 O O . PRO A 1 115 ? 7.547 10.793 -11.541 1.00 84.44 115 PRO A O 1
ATOM 874 N N . GLY A 1 116 ? 9.582 10.597 -10.636 1.00 82.25 116 GLY A N 1
ATOM 875 C CA . GLY A 1 116 ? 10.220 11.604 -11.485 1.00 82.25 116 GLY A CA 1
ATOM 876 C C . GLY A 1 116 ? 11.711 11.743 -11.181 1.00 82.25 116 GLY A C 1
ATOM 877 O O . GLY A 1 116 ? 12.173 11.300 -10.133 1.00 82.25 116 GLY A O 1
ATOM 878 N N . SER A 1 117 ? 12.470 12.381 -12.076 1.00 69.62 117 SER A N 1
ATOM 879 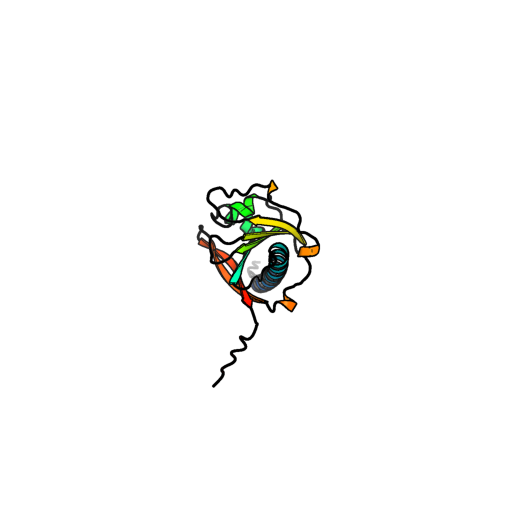C CA . SER A 1 117 ? 13.941 12.482 -11.986 1.00 69.62 117 SER A CA 1
ATOM 880 C C . SER A 1 117 ? 14.460 13.154 -10.708 1.00 69.62 117 SER A C 1
ATOM 882 O O . SER A 1 117 ? 15.578 12.879 -10.286 1.00 69.62 117 SER A O 1
ATOM 884 N N . ASN A 1 118 ? 13.639 13.994 -10.072 1.00 69.62 118 ASN A N 1
ATOM 885 C CA . ASN A 1 118 ? 13.955 14.686 -8.819 1.00 69.62 118 ASN A CA 1
ATOM 886 C C . ASN A 1 118 ? 13.069 14.245 -7.642 1.00 69.62 118 ASN A C 1
ATOM 888 O O . ASN A 1 118 ? 13.109 14.866 -6.580 1.00 69.62 118 ASN A O 1
ATOM 892 N N . ALA A 1 119 ? 12.234 13.220 -7.820 1.00 74.25 119 ALA A N 1
ATOM 893 C CA . ALA A 1 119 ? 11.296 12.801 -6.790 1.00 74.25 119 ALA A CA 1
ATOM 894 C C . ALA A 1 119 ? 12.049 12.049 -5.680 1.00 74.25 119 ALA A C 1
ATOM 896 O O . ALA A 1 119 ? 12.604 10.977 -5.909 1.00 74.25 119 ALA A O 1
ATOM 897 N N . LYS A 1 120 ? 12.077 12.621 -4.471 1.00 78.88 120 LYS A N 1
ATOM 898 C CA . LYS A 1 120 ? 12.655 11.996 -3.275 1.00 78.88 120 LYS A CA 1
ATOM 899 C C . LYS A 1 120 ? 11.576 11.773 -2.225 1.00 78.88 120 LYS A C 1
ATOM 901 O O . LYS A 1 120 ? 10.714 12.624 -2.020 1.00 78.88 120 LYS A O 1
ATOM 906 N N . LEU A 1 121 ? 11.645 10.619 -1.571 1.00 85.31 121 LEU A N 1
ATOM 907 C CA . LEU A 1 121 ? 10.819 10.273 -0.424 1.00 85.31 121 LEU A CA 1
ATOM 908 C C . LEU A 1 121 ? 11.596 10.573 0.856 1.00 85.31 121 LEU A C 1
ATOM 910 O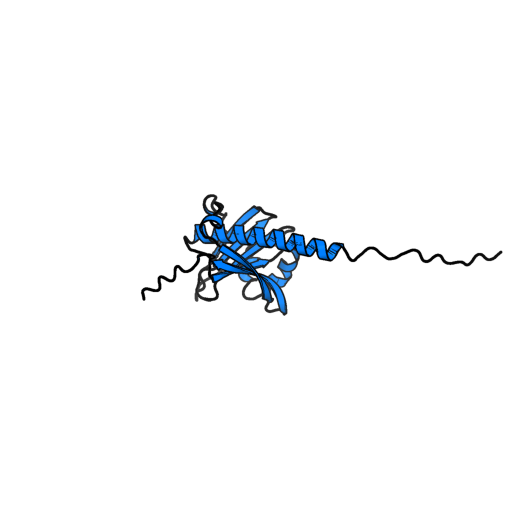 O . LEU A 1 121 ? 12.719 10.105 1.026 1.00 85.31 121 LEU A O 1
ATOM 914 N N . GLU A 1 122 ? 10.992 11.348 1.752 1.00 83.81 122 GLU A N 1
ATOM 915 C CA . GLU A 1 122 ? 11.567 11.700 3.050 1.00 83.81 122 GLU A CA 1
ATOM 916 C C . GLU A 1 122 ? 10.553 11.414 4.158 1.00 83.81 122 GLU A C 1
ATOM 918 O O . GLU A 1 122 ? 9.347 11.377 3.917 1.00 83.81 122 GLU A O 1
ATOM 923 N N . ALA A 1 123 ? 11.002 11.213 5.400 1.00 77.44 123 ALA A N 1
ATOM 924 C CA . ALA A 1 123 ? 10.096 10.858 6.500 1.00 77.44 123 ALA A CA 1
ATOM 925 C C . ALA A 1 123 ? 8.966 11.896 6.701 1.00 77.44 123 ALA A C 1
ATOM 927 O O . ALA A 1 123 ? 7.826 11.542 7.001 1.00 77.44 123 ALA A O 1
ATOM 928 N N . LEU A 1 124 ? 9.251 13.182 6.448 1.00 79.19 124 LEU A N 1
ATOM 929 C CA . LEU A 1 124 ? 8.276 14.283 6.503 1.00 79.19 124 LEU A CA 1
ATOM 930 C C . LEU A 1 124 ? 7.201 14.226 5.400 1.00 79.19 124 LEU A C 1
ATOM 932 O O . LEU A 1 124 ? 6.195 14.949 5.481 1.00 79.19 124 LEU A O 1
ATOM 936 N N . SER A 1 125 ? 7.389 13.382 4.383 1.00 86.56 125 SER A N 1
ATOM 937 C CA . SER A 1 125 ? 6.396 13.102 3.345 1.00 86.56 125 SER A CA 1
ATOM 938 C C . SER A 1 125 ? 5.198 12.330 3.896 1.00 86.56 125 SER A C 1
ATOM 940 O O . SER A 1 125 ? 4.134 12.379 3.282 1.00 86.56 125 SER A O 1
ATOM 942 N N . VAL A 1 126 ? 5.325 11.654 5.049 1.00 91.94 126 VAL A N 1
ATOM 943 C CA . VAL A 1 126 ? 4.190 10.945 5.650 1.00 91.94 126 VAL A CA 1
ATOM 944 C C . VAL A 1 126 ? 3.25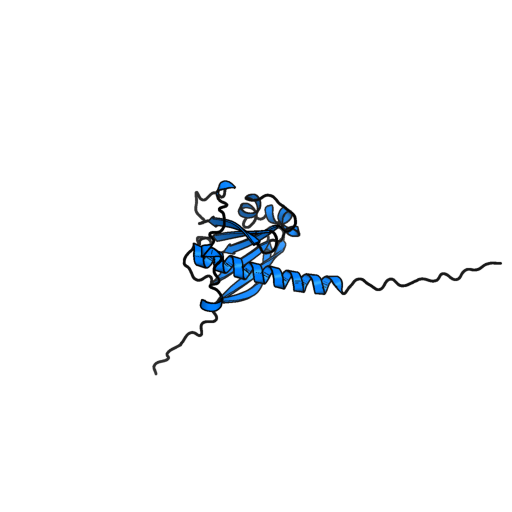3 11.942 6.321 1.00 91.94 126 VAL A C 1
ATOM 946 O O . VAL A 1 126 ? 3.604 12.592 7.308 1.00 91.94 126 VAL A O 1
ATOM 949 N N . LYS A 1 127 ? 2.037 12.056 5.790 1.00 92.62 127 LYS A N 1
ATOM 950 C CA . LYS A 1 127 ? 0.974 12.906 6.332 1.00 92.62 127 LYS A CA 1
ATOM 951 C C . LYS A 1 127 ? -0.079 12.060 7.051 1.00 92.62 127 LYS A C 1
ATOM 953 O O . LYS A 1 127 ? -0.241 10.887 6.716 1.00 92.62 127 LYS A O 1
ATOM 958 N N . PRO A 1 128 ? -0.800 12.618 8.037 1.00 92.69 128 PRO A N 1
ATOM 959 C CA . PRO A 1 128 ? -1.998 11.977 8.571 1.00 92.69 128 PRO A CA 1
ATOM 960 C C . PRO A 1 128 ? -3.006 11.698 7.451 1.00 92.69 128 PRO A C 1
ATOM 962 O O . PRO A 1 128 ? -3.109 12.487 6.511 1.00 92.69 128 PRO A O 1
ATOM 965 N N . VAL A 1 129 ? -3.757 10.602 7.560 1.00 91.69 129 VAL A N 1
ATOM 966 C CA . VAL A 1 129 ? -4.856 10.319 6.629 1.00 91.69 129 VAL A CA 1
ATOM 967 C C . VAL A 1 129 ? -6.001 11.303 6.911 1.00 91.69 129 VAL A C 1
ATOM 969 O O . VAL A 1 129 ? -6.469 11.362 8.052 1.00 91.69 129 VAL A O 1
ATOM 972 N N . PRO A 1 130 ? -6.463 12.092 5.923 1.00 84.75 130 PRO A N 1
ATOM 973 C CA . PRO A 1 130 ? -7.616 12.970 6.104 1.00 84.75 130 PRO A CA 1
ATOM 974 C C . PRO A 1 130 ? -8.864 12.163 6.472 1.00 84.75 130 PRO A C 1
ATOM 976 O O . PRO A 1 130 ? -9.099 11.092 5.911 1.00 84.75 130 PRO A O 1
ATOM 979 N N . LYS A 1 131 ? -9.708 12.681 7.372 1.00 83.81 131 LYS A N 1
ATOM 980 C CA . LYS A 1 131 ? -10.949 11.991 7.775 1.00 83.81 131 LYS A CA 1
ATOM 981 C C . LYS A 1 131 ? -11.873 11.752 6.584 1.00 83.81 131 LYS A C 1
ATOM 983 O O . LYS A 1 131 ? -12.583 10.756 6.527 1.00 83.81 131 LYS A O 1
ATOM 988 N N . GLU A 1 132 ? -11.845 12.664 5.624 1.00 80.69 132 GLU A N 1
ATOM 989 C CA . GLU A 1 132 ? -12.609 12.598 4.387 1.00 80.69 132 GLU A CA 1
ATOM 990 C C . GLU A 1 132 ? -12.159 11.429 3.506 1.00 80.69 132 GLU A C 1
ATOM 992 O O . GLU A 1 132 ? -12.993 10.847 2.821 1.00 80.69 132 GLU A O 1
ATOM 997 N N . ALA A 1 133 ? -10.877 11.050 3.565 1.00 80.69 133 ALA A N 1
ATOM 998 C CA . ALA A 1 133 ? -10.323 9.947 2.788 1.00 80.69 133 ALA A CA 1
ATOM 999 C C . ALA A 1 133 ? -10.725 8.565 3.331 1.00 80.69 133 ALA A C 1
ATOM 1001 O O . ALA A 1 133 ? -10.683 7.588 2.589 1.00 80.69 133 ALA A O 1
ATOM 1002 N N . LEU A 1 134 ? -11.160 8.488 4.594 1.00 80.50 134 LEU A N 1
ATOM 1003 C CA . LEU A 1 134 ? -11.645 7.262 5.239 1.00 80.50 134 LEU A CA 1
ATOM 1004 C C . LEU A 1 134 ? -13.104 6.923 4.900 1.00 80.50 134 LEU A C 1
ATOM 1006 O O . LEU A 1 134 ? -13.599 5.881 5.323 1.00 80.50 134 LEU A O 1
ATOM 1010 N N . LYS A 1 135 ? -13.813 7.791 4.169 1.00 77.44 135 LYS A N 1
ATOM 1011 C CA . LYS A 1 135 ? -15.183 7.509 3.727 1.00 77.44 135 LYS A CA 1
ATOM 1012 C C . LYS A 1 135 ? -15.164 6.377 2.698 1.00 77.44 135 LYS A C 1
ATOM 1014 O O . LYS A 1 135 ? -14.414 6.453 1.725 1.00 77.44 135 LYS A O 1
ATOM 1019 N N . GLU A 1 136 ? -15.975 5.342 2.913 1.00 71.38 136 GLU A N 1
ATOM 1020 C CA . GLU A 1 136 ? -16.106 4.227 1.968 1.00 71.38 136 GLU A CA 1
ATOM 1021 C C . GLU A 1 136 ? -16.624 4.718 0.611 1.00 71.38 136 GLU A C 1
ATOM 1023 O O . GLU A 1 136 ? -17.623 5.430 0.539 1.00 71.38 136 GLU A O 1
ATOM 1028 N N . VAL A 1 137 ? -15.942 4.308 -0.460 1.00 65.00 137 VAL A N 1
ATOM 1029 C CA . VAL A 1 137 ? -16.316 4.573 -1.859 1.00 65.00 137 VAL A CA 1
ATOM 1030 C C . VAL A 1 137 ? -16.373 3.275 -2.671 1.00 65.00 137 VAL A C 1
ATOM 1032 O O . VAL A 1 137 ? -16.995 3.232 -3.729 1.00 65.00 137 VAL A O 1
ATOM 1035 N N . ASP A 1 138 ? -15.754 2.196 -2.182 1.00 57.97 138 ASP A N 1
ATOM 1036 C CA . ASP A 1 138 ? -15.634 0.907 -2.874 1.00 57.97 138 ASP A CA 1
ATOM 1037 C C . ASP A 1 138 ? -16.987 0.314 -3.292 1.00 57.97 138 ASP A C 1
ATOM 1039 O O . ASP A 1 138 ? -17.115 -0.202 -4.406 1.00 57.97 138 ASP A O 1
ATOM 1043 N N . ALA A 1 139 ? -18.010 0.414 -2.433 1.00 52.78 139 ALA A N 1
ATOM 1044 C CA . ALA A 1 139 ? -19.359 -0.063 -2.746 1.00 52.78 139 ALA A CA 1
ATOM 1045 C C . ALA A 1 139 ? -20.007 0.735 -3.893 1.00 52.78 139 ALA A C 1
ATOM 1047 O O . ALA A 1 139 ? -20.744 0.169 -4.698 1.00 52.78 139 ALA A O 1
ATOM 1048 N N . GLU A 1 140 ? -19.691 2.028 -4.010 1.00 55.25 140 GLU A N 1
ATOM 1049 C CA . GLU A 1 140 ? -20.195 2.907 -5.072 1.00 55.25 140 GLU A CA 1
ATOM 1050 C C . GLU A 1 140 ? -19.407 2.744 -6.383 1.00 55.25 140 GLU A C 1
ATOM 1052 O O . GLU A 1 140 ? -19.962 2.901 -7.471 1.00 55.25 140 GLU A O 1
ATOM 1057 N N . GLN A 1 141 ? -18.120 2.387 -6.305 1.00 66.62 141 GLN A N 1
ATOM 1058 C CA . GLN A 1 141 ? -17.243 2.213 -7.472 1.00 66.62 141 GLN A CA 1
ATOM 1059 C C . GLN A 1 141 ? -17.272 0.797 -8.070 1.00 66.62 141 GLN A C 1
ATOM 1061 O O . GLN A 1 141 ? -16.785 0.587 -9.188 1.00 66.62 141 GLN A O 1
ATOM 1066 N N . GLY A 1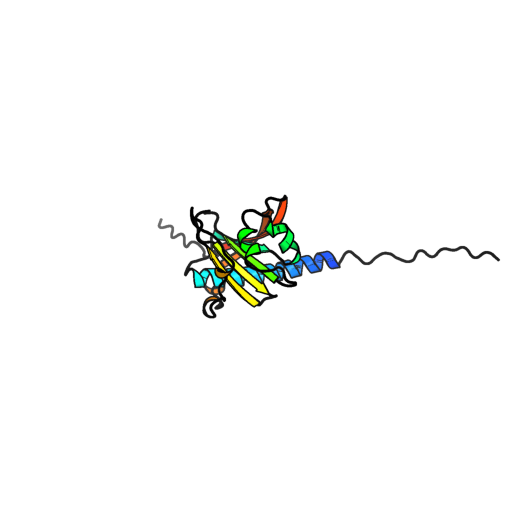 142 ? -17.843 -0.176 -7.353 1.00 77.81 142 GLY A N 1
ATOM 1067 C CA . GLY A 1 142 ? -17.935 -1.564 -7.798 1.00 77.81 142 GLY A CA 1
ATOM 1068 C C . GLY A 1 142 ? -16.563 -2.203 -8.006 1.00 77.81 142 GLY A C 1
ATOM 1069 O O . GLY A 1 142 ? -16.365 -2.896 -9.006 1.00 77.81 142 GLY A O 1
ATOM 1070 N N . LEU A 1 143 ? -15.602 -1.941 -7.118 1.00 88.25 143 LEU A N 1
ATOM 1071 C CA . LEU A 1 143 ? -14.251 -2.492 -7.230 1.00 88.25 143 LEU A CA 1
ATOM 1072 C C . LEU A 1 143 ? -14.195 -3.954 -6.771 1.00 88.25 143 LEU A C 1
ATOM 1074 O O . LEU A 1 143 ? -14.824 -4.353 -5.792 1.00 88.25 143 LEU A O 1
ATOM 1078 N N . LEU A 1 144 ? -13.416 -4.758 -7.490 1.00 90.38 144 LEU A N 1
ATOM 1079 C CA . LEU A 1 144 ? -13.119 -6.152 -7.177 1.00 90.38 144 LEU A CA 1
ATOM 1080 C C . LEU A 1 144 ? -11.625 -6.309 -6.923 1.00 90.38 144 LEU A C 1
ATOM 1082 O O . LEU A 1 144 ? -10.804 -5.782 -7.674 1.00 90.38 144 LEU A O 1
ATOM 1086 N N . PHE A 1 145 ? -11.297 -7.093 -5.903 1.00 92.88 145 PHE A N 1
ATOM 1087 C CA . PHE A 1 145 ? -9.936 -7.334 -5.443 1.00 92.88 145 PHE A CA 1
ATOM 1088 C C . PHE A 1 145 ? -9.606 -8.807 -5.643 1.00 92.88 145 PHE A C 1
ATOM 1090 O O . PHE A 1 145 ? -10.224 -9.671 -5.022 1.00 92.88 145 PHE A O 1
ATOM 1097 N N . SER A 1 146 ? -8.650 -9.091 -6.521 1.00 93.94 146 SER A N 1
ATOM 1098 C CA . SER A 1 146 ? -8.158 -10.449 -6.757 1.00 93.94 146 SER A CA 1
ATOM 1099 C C . SER A 1 146 ? -6.801 -10.607 -6.094 1.00 93.94 146 SER A C 1
ATOM 1101 O O . SER A 1 146 ? -5.865 -9.898 -6.460 1.00 93.94 146 SER A O 1
ATOM 1103 N N . ARG A 1 147 ? -6.700 -11.513 -5.117 1.00 93.88 147 ARG A N 1
ATOM 1104 C CA . ARG A 1 147 ? -5.428 -11.825 -4.457 1.00 93.88 147 ARG A CA 1
ATOM 1105 C C . ARG A 1 147 ? -4.451 -12.412 -5.475 1.00 93.88 147 ARG A C 1
ATOM 1107 O O . ARG A 1 147 ? -4.823 -13.270 -6.274 1.00 93.88 147 ARG A O 1
ATOM 1114 N N . GLY A 1 148 ? -3.209 -11.973 -5.397 1.00 93.25 148 GLY A N 1
ATOM 1115 C 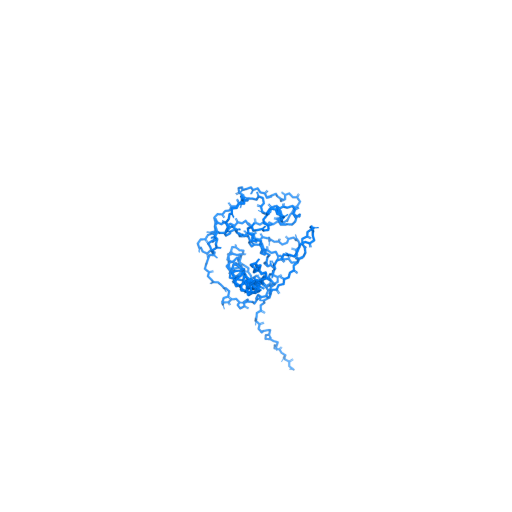CA . GLY A 1 148 ? -2.076 -12.492 -6.137 1.00 93.25 148 GLY A CA 1
ATOM 1116 C C . GLY A 1 148 ? -0.813 -12.402 -5.293 1.00 93.25 148 GLY A C 1
ATOM 1117 O O . GLY A 1 148 ? -0.855 -12.057 -4.109 1.00 93.25 148 GLY A O 1
ATOM 1118 N N . GLU A 1 149 ? 0.307 -12.733 -5.916 1.00 94.19 149 GLU A N 1
ATOM 1119 C CA . GLU A 1 149 ? 1.634 -12.623 -5.324 1.00 94.19 149 GLU A CA 1
ATOM 1120 C C . GLU A 1 149 ? 2.581 -12.056 -6.381 1.00 94.19 149 GLU A C 1
ATOM 1122 O O . GLU A 1 149 ? 2.471 -12.378 -7.567 1.00 94.19 149 GLU A O 1
ATOM 1127 N N . VAL A 1 150 ? 3.488 -11.185 -5.952 1.00 91.81 150 VAL A N 1
ATOM 1128 C CA . VAL A 1 150 ? 4.627 -10.721 -6.753 1.00 91.81 150 VAL A CA 1
ATOM 1129 C C . VAL A 1 150 ? 5.914 -11.107 -6.045 1.00 91.81 150 VAL A C 1
ATOM 1131 O O . VAL A 1 150 ? 5.899 -11.427 -4.860 1.00 91.81 150 VAL A O 1
ATOM 1134 N N . THR A 1 151 ? 7.025 -11.100 -6.768 1.00 93.62 151 THR A N 1
ATOM 1135 C CA . THR A 1 151 ? 8.332 -11.450 -6.212 1.00 93.62 151 THR A CA 1
ATOM 1136 C C . THR A 1 151 ? 9.129 -10.176 -5.952 1.00 93.62 151 THR A C 1
ATOM 1138 O O . THR A 1 151 ? 9.228 -9.344 -6.851 1.00 93.62 151 THR A O 1
ATOM 1141 N N . SER A 1 152 ? 9.662 -10.019 -4.738 1.00 92.12 152 SER A N 1
ATOM 1142 C CA . SER A 1 152 ? 10.600 -8.944 -4.386 1.00 92.12 152 SER A CA 1
ATOM 1143 C C . SER A 1 152 ? 11.950 -9.126 -5.082 1.00 92.12 152 SER A C 1
ATOM 1145 O O . SER A 1 152 ? 12.251 -10.204 -5.603 1.00 92.12 152 SER A O 1
ATOM 1147 N N . ASP A 1 153 ? 12.808 -8.109 -5.016 1.00 90.38 153 ASP A N 1
ATOM 1148 C CA . ASP A 1 153 ? 14.175 -8.183 -5.556 1.00 90.38 153 ASP A CA 1
ATOM 1149 C C . ASP A 1 153 ? 15.008 -9.332 -4.947 1.00 90.38 153 ASP A C 1
ATOM 1151 O O . ASP A 1 153 ? 15.837 -9.939 -5.628 1.00 90.38 153 ASP A O 1
ATOM 1155 N N . ASP A 1 154 ? 14.757 -9.664 -3.676 1.00 87.88 154 ASP A N 1
ATOM 1156 C CA . ASP A 1 154 ? 15.435 -10.739 -2.934 1.00 87.88 154 ASP A CA 1
ATOM 1157 C C . ASP A 1 154 ? 14.808 -12.133 -3.199 1.00 87.88 154 ASP A C 1
ATOM 1159 O O . ASP A 1 154 ? 15.284 -13.141 -2.671 1.00 87.88 154 ASP A O 1
ATOM 1163 N N . GLY A 1 155 ? 13.763 -12.223 -4.033 1.00 87.88 155 GLY A N 1
ATOM 1164 C CA . GLY A 1 155 ? 13.112 -13.484 -4.408 1.00 87.88 155 GLY A CA 1
ATOM 1165 C C . GLY A 1 155 ? 11.912 -13.879 -3.541 1.00 87.88 155 GLY A C 1
ATOM 1166 O O . GLY A 1 155 ? 11.443 -15.016 -3.627 1.00 87.88 155 GLY A O 1
ATOM 1167 N N . ASP A 1 156 ? 11.395 -12.970 -2.715 1.00 89.38 156 ASP A N 1
ATOM 1168 C CA . ASP A 1 156 ? 10.329 -13.277 -1.762 1.00 89.38 156 ASP A CA 1
ATOM 1169 C C . ASP A 1 156 ? 8.943 -13.027 -2.326 1.00 89.38 156 ASP A C 1
ATOM 1171 O O . ASP A 1 156 ? 8.704 -12.016 -2.981 1.00 89.38 156 ASP A O 1
ATOM 1175 N N . ALA A 1 157 ? 8.001 -13.914 -2.012 1.00 91.88 157 ALA A N 1
ATOM 1176 C CA . ALA A 1 157 ? 6.601 -13.684 -2.327 1.00 91.88 157 ALA A CA 1
ATOM 1177 C C . ALA A 1 157 ? 6.039 -12.548 -1.460 1.00 91.88 157 ALA A C 1
ATOM 1179 O O . ALA A 1 157 ? 6.104 -12.594 -0.231 1.00 91.88 157 ALA A O 1
ATOM 1180 N N . VAL A 1 158 ? 5.453 -11.550 -2.113 1.00 93.56 158 VAL A N 1
ATOM 1181 C CA . VAL A 1 158 ? 4.760 -10.423 -1.493 1.00 93.56 158 VAL A CA 1
ATOM 1182 C C . VAL A 1 158 ? 3.303 -10.468 -1.925 1.00 93.56 158 VAL A C 1
ATOM 1184 O O . VAL A 1 158 ? 2.999 -10.553 -3.117 1.00 93.56 158 VAL A O 1
ATOM 1187 N N . VAL A 1 159 ? 2.394 -10.414 -0.954 1.00 95.44 159 VAL A N 1
ATOM 1188 C CA . VAL A 1 159 ? 0.952 -10.469 -1.212 1.00 95.44 159 VAL A CA 1
ATOM 1189 C C . VAL A 1 159 ? 0.507 -9.210 -1.944 1.00 95.44 159 VAL A C 1
ATOM 1191 O O . VAL A 1 159 ? 0.821 -8.087 -1.541 1.00 95.44 159 VAL A O 1
ATOM 1194 N N . THR A 1 160 ? -0.283 -9.397 -2.998 1.00 96.19 160 THR A N 1
ATOM 1195 C CA . THR A 1 160 ? -0.872 -8.298 -3.759 1.00 96.19 160 THR A CA 1
ATOM 1196 C C . THR A 1 160 ? -2.359 -8.499 -3.992 1.00 96.19 160 THR A C 1
ATOM 1198 O O . THR A 1 160 ? -2.888 -9.608 -3.934 1.00 96.19 160 THR A O 1
ATOM 1201 N N . TYR A 1 161 ? -3.049 -7.401 -4.278 1.00 96.50 161 TYR A N 1
ATOM 1202 C CA . TYR A 1 161 ? -4.434 -7.398 -4.711 1.00 96.50 161 TYR A CA 1
ATOM 1203 C C . TYR A 1 161 ? -4.552 -6.603 -6.002 1.00 96.50 161 TYR A C 1
ATOM 1205 O O . TYR A 1 161 ? -4.369 -5.385 -6.017 1.00 96.50 161 TYR A O 1
ATOM 1213 N N . GLN A 1 162 ? -4.881 -7.292 -7.092 1.00 95.31 162 GLN A N 1
ATOM 1214 C CA . GLN A 1 162 ? -5.215 -6.645 -8.351 1.00 95.31 162 GLN A CA 1
ATOM 1215 C C . GLN A 1 162 ? -6.622 -6.059 -8.255 1.00 95.31 162 GLN A C 1
ATOM 1217 O O . GLN A 1 162 ? -7.582 -6.776 -7.955 1.00 95.31 162 GLN A O 1
ATOM 1222 N N . ILE A 1 163 ? -6.746 -4.767 -8.553 1.00 93.62 163 ILE A N 1
ATOM 1223 C CA . ILE A 1 163 ? -8.010 -4.040 -8.471 1.00 93.62 163 ILE A CA 1
ATOM 1224 C C . ILE A 1 163 ? -8.610 -3.929 -9.865 1.00 93.62 163 ILE A C 1
ATOM 1226 O O . ILE A 1 163 ? -7.969 -3.468 -10.813 1.00 93.62 163 ILE A O 1
ATOM 1230 N N . THR A 1 164 ? -9.862 -4.349 -10.000 1.00 92.19 164 THR A N 1
ATOM 1231 C CA . THR A 1 164 ? -10.625 -4.296 -11.252 1.00 92.19 164 THR A CA 1
ATOM 1232 C C . THR A 1 164 ? -11.999 -3.686 -11.005 1.00 92.19 164 THR A C 1
ATOM 1234 O O . THR A 1 164 ? -12.460 -3.630 -9.870 1.00 92.19 164 THR A O 1
ATOM 1237 N N . SER A 1 165 ? -12.661 -3.197 -12.054 1.00 88.69 165 SER A N 1
ATOM 1238 C CA . SER A 1 165 ? -14.040 -2.712 -11.943 1.00 88.69 165 SER A CA 1
ATOM 1239 C C . SER A 1 165 ? -15.024 -3.807 -12.351 1.00 88.69 165 SER A C 1
ATOM 1241 O O . SER A 1 165 ? -14.850 -4.453 -13.382 1.00 88.69 165 SER A O 1
ATOM 1243 N N . SER A 1 166 ? -16.084 -3.978 -11.563 1.00 76.81 166 SER A N 1
ATOM 1244 C CA . SER A 1 166 ? -17.222 -4.854 -11.866 1.00 76.81 166 SER A CA 1
ATOM 1245 C C . SER A 1 166 ? -18.248 -4.223 -12.813 1.00 76.81 166 SER A C 1
ATOM 1247 O O . SER A 1 166 ? -19.230 -4.883 -13.162 1.00 76.81 166 SER A O 1
ATOM 1249 N N . GLN A 1 167 ? -18.057 -2.969 -13.252 1.00 60.31 167 GLN A N 1
ATOM 1250 C CA . GLN A 1 167 ? -18.999 -2.333 -14.170 1.00 60.31 167 GLN A CA 1
ATOM 1251 C C . GLN A 1 167 ? -19.094 -3.141 -15.472 1.00 60.31 167 GLN A C 1
ATOM 1253 O O . GLN A 1 167 ? -18.165 -3.178 -16.282 1.00 60.31 167 GLN A O 1
ATOM 1258 N N . LYS A 1 168 ? -20.254 -3.779 -15.694 1.00 50.94 168 LYS A N 1
ATOM 1259 C CA . LYS A 1 168 ? -20.642 -4.319 -17.001 1.00 50.94 168 LYS A CA 1
ATOM 1260 C C . LYS A 1 168 ? -20.443 -3.208 -18.030 1.00 50.94 168 LYS A C 1
ATOM 1262 O O . LYS A 1 168 ? -21.148 -2.201 -17.985 1.00 50.94 168 LYS A O 1
ATOM 1267 N N . LYS A 1 169 ? -19.528 -3.398 -18.987 1.00 45.41 169 LYS A N 1
ATOM 1268 C CA . LYS A 1 169 ? -19.547 -2.619 -20.229 1.00 45.41 169 LYS A CA 1
ATOM 1269 C C . LYS A 1 169 ? -20.939 -2.805 -20.834 1.00 45.41 169 LYS A C 1
ATOM 1271 O O . LYS A 1 169 ? -21.232 -3.876 -21.360 1.00 45.41 169 LYS A O 1
ATOM 1276 N N . ASN A 1 170 ? -21.794 -1.786 -20.761 1.00 40.91 170 ASN A N 1
ATOM 1277 C CA . ASN A 1 170 ? -22.971 -1.698 -21.617 1.00 40.91 170 ASN A CA 1
ATOM 1278 C C . ASN A 1 170 ? -22.461 -1.532 -23.054 1.00 40.91 170 ASN A C 1
ATOM 1280 O O . ASN A 1 170 ? -22.320 -0.421 -23.561 1.00 40.91 170 ASN A O 1
ATOM 1284 N N . LEU A 1 171 ? -22.105 -2.649 -23.690 1.00 44.09 171 LEU A N 1
ATOM 1285 C CA . LEU A 1 171 ? -21.870 -2.720 -25.122 1.00 44.09 171 LEU A CA 1
ATOM 1286 C C . LEU A 1 171 ? -23.233 -2.547 -25.794 1.00 44.09 171 LEU A C 1
ATOM 1288 O O . LEU A 1 171 ? -23.941 -3.515 -26.053 1.00 44.09 171 LEU A O 1
ATOM 1292 N N . ASN A 1 172 ? -23.615 -1.294 -26.040 1.00 39.59 172 ASN A N 1
ATOM 1293 C CA . ASN A 1 172 ? -24.676 -0.973 -26.983 1.00 39.59 172 ASN A CA 1
ATOM 1294 C C . ASN A 1 172 ? -24.183 -1.355 -28.384 1.00 39.59 172 ASN A C 1
ATOM 1296 O O . ASN A 1 172 ? -23.621 -0.530 -29.103 1.00 39.59 172 ASN A O 1
ATOM 1300 N N . PHE A 1 173 ? -24.382 -2.614 -28.767 1.00 45.62 173 PHE A N 1
ATOM 1301 C CA . PHE A 1 173 ? -24.379 -2.992 -30.172 1.00 45.62 173 PHE A CA 1
ATOM 1302 C C . PHE A 1 173 ? -25.636 -2.390 -30.802 1.00 45.62 173 PHE A C 1
ATOM 1304 O O . PHE A 1 173 ? -26.748 -2.868 -30.581 1.00 45.62 173 PHE A O 1
ATOM 1311 N N . LYS A 1 174 ? -25.463 -1.300 -31.552 1.00 44.38 174 LYS A N 1
ATOM 1312 C CA . LYS A 1 174 ? -26.436 -0.920 -32.576 1.00 44.38 174 LYS A CA 1
ATOM 1313 C C . LYS A 1 174 ? -26.168 -1.819 -33.784 1.00 44.38 174 LYS A C 1
ATOM 1315 O O . LYS A 1 174 ? -25.069 -1.755 -34.332 1.00 44.38 174 LYS A O 1
ATOM 1320 N N . PHE A 1 175 ? -27.130 -2.684 -34.104 1.00 51.44 175 PHE A N 1
ATOM 1321 C CA . PHE A 1 175 ? -27.211 -3.359 -35.400 1.00 51.44 175 PHE A CA 1
ATOM 1322 C C . PHE A 1 175 ? -27.638 -2.362 -36.478 1.00 51.44 175 PHE A C 1
ATOM 1324 O O . PHE A 1 175 ? -28.412 -1.436 -36.133 1.00 51.44 175 PHE A O 1
#

Radius of gyration: 21.31 Å; chains: 1; bounding box: 43×72×75 Å

pLDDT: mean 82.44, std 17.29, range [37.09, 97.94]

Sequence (175 aa):
MKIRNLIVAFLLAVAALAVGQTSLEDSVSLSLARTASNIAANTLHKNMAGYMAVYVPDKDWEKLSRDSDLGPFLKLREMKTGRSMMLMLSGDNTAVRVAVYFEGMDAMGMVVFTPGSNAKLEALSVKPVPKEALKEVDAEQGLLFSRGEVTSDDGDAVVTYQITSSQKKNLNFKF

Secondary structure (DSSP, 8-state):
--------------SHHHHHHHHHHHHHHHHHHHHHHHHHHHHHTS--TTEEEEEE-GGGHHHHTTSTTTHHHHTTS---TTEEEEEEEESSTTSPEEEEEEETTEEEEEEEE---TT----GGG-BPPPGGGGS--HHHHTEEEEEEEEE-TTS-EEEEEEEEE----------